Protein AF-A0A3D5AMB7-F1 (afdb_monomer_lite)

pLDDT: mean 84.85, std 15.67, range [50.88, 98.69]

Radius of gyration: 27.6 Å; chains: 1; bounding box: 42×32×82 Å

Secondary structure (DSSP, 8-state):
--HHHHHHHHHHHHHHHHHHHT----------SPPP--TTSHHHHHHHH-TT-TTHHHHHHHTTTS--PPP--S--TTTHHHHH--

Foldseek 3Di:
DPPVVVVVVVVVVVVVVVCVVPDDPDDDDDDDDDADADCPDPLNVVLVVCVPPPCSVVCCVPPVVDRDDDDPPDPDVPCVVVVVVD

Structure (mmCIF, N/CA/C/O backbone):
data_AF-A0A3D5AMB7-F1
#
_entry.id   AF-A0A3D5AMB7-F1
#
loop_
_atom_site.group_PDB
_atom_site.id
_atom_site.type_symbol
_atom_site.label_atom_id
_atom_site.label_alt_id
_atom_site.label_comp_id
_atom_site.label_asym_id
_atom_site.label_entity_id
_atom_site.label_seq_id
_atom_site.pdbx_PDB_ins_code
_atom_site.Cartn_x
_atom_site.Cartn_y
_atom_site.Cartn_z
_atom_site.occupancy
_atom_site.B_iso_or_equiv
_atom_site.auth_seq_id
_atom_site.auth_comp_id
_atom_site.auth_asym_id
_atom_site.auth_atom_id
_atom_site.pdbx_PDB_model_num
ATOM 1 N N . MET A 1 1 ? 22.398 -6.381 -68.708 1.00 52.56 1 MET A N 1
ATOM 2 C CA . MET A 1 1 ? 21.388 -5.799 -67.794 1.00 52.56 1 MET A CA 1
ATOM 3 C C . MET A 1 1 ? 20.784 -6.807 -66.798 1.00 52.56 1 MET A C 1
ATOM 5 O O . MET A 1 1 ? 20.043 -6.394 -65.926 1.00 52.56 1 MET A O 1
ATOM 9 N N . SER A 1 2 ? 21.133 -8.102 -66.847 1.00 58.47 2 SER A N 1
ATOM 10 C CA . SER A 1 2 ? 20.525 -9.155 -66.009 1.00 58.47 2 SER A CA 1
ATOM 11 C C . SER A 1 2 ? 21.196 -9.385 -64.644 1.00 58.47 2 SER A C 1
ATOM 13 O O . SER A 1 2 ? 20.514 -9.591 -63.649 1.00 58.47 2 SER A O 1
ATOM 15 N N . LYS A 1 3 ? 22.529 -9.296 -64.549 1.00 50.88 3 LYS A N 1
ATOM 16 C CA . LYS A 1 3 ? 23.276 -9.667 -63.323 1.00 50.88 3 LYS A CA 1
ATOM 17 C C . LYS A 1 3 ? 23.103 -8.696 -62.142 1.00 50.88 3 LYS A C 1
ATOM 19 O O . LYS A 1 3 ? 23.217 -9.103 -60.993 1.00 50.88 3 LYS A O 1
ATOM 24 N N . ARG A 1 4 ? 22.813 -7.418 -62.418 1.00 53.38 4 ARG A N 1
ATOM 25 C CA . ARG A 1 4 ? 22.645 -6.371 -61.389 1.00 53.38 4 ARG A CA 1
ATOM 26 C C . ARG A 1 4 ? 21.285 -6.441 -60.687 1.00 53.38 4 ARG A C 1
ATOM 28 O O . ARG A 1 4 ? 21.205 -6.134 -59.508 1.00 53.38 4 ARG A O 1
ATOM 35 N N . ILE A 1 5 ? 20.248 -6.894 -61.391 1.00 56.28 5 ILE A N 1
ATOM 36 C CA . ILE A 1 5 ? 18.890 -7.049 -60.847 1.00 56.28 5 ILE A CA 1
ATOM 37 C C . ILE A 1 5 ? 18.829 -8.265 -59.909 1.00 56.28 5 ILE A C 1
ATOM 39 O O . ILE A 1 5 ? 18.252 -8.186 -58.829 1.00 56.28 5 ILE A O 1
ATOM 43 N N . LEU A 1 6 ? 19.522 -9.351 -60.270 1.00 51.69 6 LEU A N 1
ATOM 44 C CA . LEU A 1 6 ? 19.685 -10.538 -59.423 1.00 51.69 6 LEU A CA 1
ATOM 45 C C . LEU A 1 6 ? 20.423 -10.235 -58.107 1.00 51.69 6 LEU A C 1
ATOM 47 O O . LEU A 1 6 ? 20.037 -10.751 -57.067 1.00 51.69 6 LEU A O 1
ATOM 51 N N . ALA A 1 7 ? 21.438 -9.365 -58.124 1.00 53.16 7 ALA A N 1
ATOM 52 C CA . ALA A 1 7 ? 22.179 -9.001 -56.913 1.00 53.16 7 ALA A CA 1
ATOM 53 C C . ALA A 1 7 ? 21.342 -8.179 -55.909 1.00 53.16 7 ALA A C 1
ATOM 55 O O . ALA A 1 7 ? 21.463 -8.381 -54.704 1.00 53.16 7 ALA A O 1
ATOM 56 N N . VAL A 1 8 ? 20.470 -7.284 -56.390 1.00 58.28 8 VAL A N 1
ATOM 57 C CA . VAL A 1 8 ? 19.606 -6.444 -55.534 1.00 58.28 8 VAL A CA 1
ATOM 58 C C . VAL A 1 8 ? 18.482 -7.261 -54.888 1.00 58.28 8 VAL A C 1
ATOM 60 O O . VAL A 1 8 ? 18.173 -7.057 -53.715 1.00 58.28 8 VAL A O 1
ATOM 63 N N . ALA A 1 9 ? 17.913 -8.230 -55.613 1.00 57.00 9 ALA A N 1
ATOM 64 C CA . ALA A 1 9 ? 16.894 -9.128 -55.070 1.00 57.00 9 ALA A CA 1
ATOM 65 C C . ALA A 1 9 ? 17.432 -9.987 -53.907 1.00 57.00 9 ALA A C 1
ATOM 67 O O . ALA A 1 9 ? 16.753 -10.151 -52.896 1.00 57.00 9 ALA A O 1
ATOM 68 N N . SER A 1 10 ? 18.675 -10.469 -54.003 1.00 56.72 10 SER A N 1
ATOM 69 C CA . SER A 1 10 ? 19.300 -11.289 -52.956 1.00 56.72 10 SER A CA 1
ATOM 70 C C . SER A 1 10 ? 19.523 -10.528 -51.64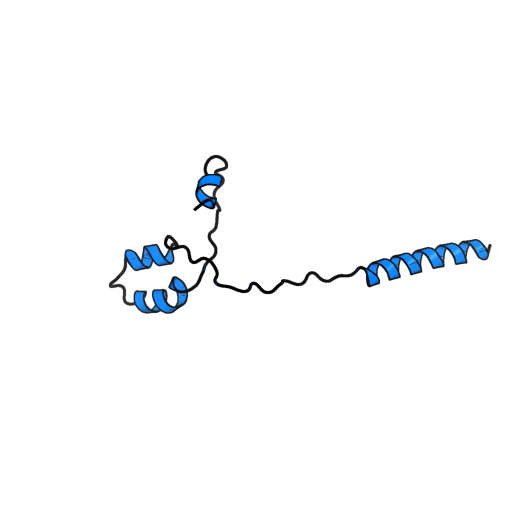4 1.00 56.72 10 SER A C 1
ATOM 72 O O . SER A 1 10 ? 19.327 -11.091 -50.570 1.00 56.72 10 SER A O 1
ATOM 74 N N . VAL A 1 11 ? 19.888 -9.243 -51.711 1.00 60.84 11 VAL A N 1
ATOM 75 C CA . VAL A 1 11 ? 20.121 -8.406 -50.518 1.00 60.84 11 VAL A CA 1
ATOM 76 C C . VAL A 1 11 ? 18.819 -8.129 -49.757 1.00 60.84 11 VAL A C 1
ATOM 78 O O . VAL A 1 11 ? 18.820 -8.140 -48.529 1.00 60.84 11 VAL A O 1
ATOM 81 N N . LEU A 1 12 ? 17.702 -7.943 -50.468 1.00 59.69 12 LEU A N 1
ATOM 82 C CA . LEU A 1 12 ? 16.384 -7.717 -49.859 1.00 59.69 12 LEU A CA 1
ATOM 83 C C . LEU A 1 12 ? 15.801 -8.973 -49.194 1.00 59.69 12 LEU A C 1
ATOM 85 O O . LEU A 1 12 ? 15.124 -8.879 -48.174 1.00 59.69 12 LEU A O 1
ATOM 89 N N . ILE A 1 13 ? 16.073 -10.157 -49.746 1.00 60.59 13 ILE A N 1
ATOM 90 C CA . ILE A 1 13 ? 15.607 -11.425 -49.164 1.00 60.59 13 ILE A CA 1
ATOM 91 C C . ILE A 1 13 ? 16.396 -11.755 -47.887 1.00 60.59 13 ILE A C 1
ATOM 93 O O . ILE A 1 13 ? 15.813 -12.187 -46.894 1.00 60.59 13 ILE A O 1
ATOM 97 N N . LEU A 1 14 ? 17.709 -11.500 -47.880 1.00 62.12 14 LEU A N 1
ATOM 98 C CA . LEU A 1 14 ? 18.569 -11.720 -46.712 1.00 62.12 14 LEU A CA 1
ATOM 99 C C . LEU A 1 14 ? 18.231 -10.787 -45.543 1.00 62.12 14 LEU A C 1
ATOM 101 O O . LEU A 1 14 ? 18.242 -11.226 -44.393 1.00 62.12 14 LEU A O 1
ATOM 105 N N . SER A 1 15 ? 17.894 -9.523 -45.810 1.00 62.94 15 SER A N 1
ATOM 106 C CA . SER A 1 15 ? 17.498 -8.587 -44.755 1.00 62.94 15 SER A CA 1
ATOM 107 C C . SER A 1 15 ? 16.145 -8.955 -44.140 1.00 62.94 15 SER A C 1
ATOM 109 O O . SER A 1 15 ? 16.028 -8.969 -42.918 1.00 62.94 15 SER A O 1
ATOM 111 N N . LEU A 1 16 ? 15.149 -9.344 -44.943 1.00 64.81 16 LEU A N 1
ATOM 112 C CA . LEU A 1 16 ? 13.846 -9.771 -44.423 1.00 64.81 16 LEU A CA 1
ATOM 113 C C . LEU A 1 16 ? 13.946 -11.068 -43.599 1.00 64.81 16 LEU A C 1
ATOM 115 O O . LEU A 1 16 ? 13.343 -11.174 -42.531 1.00 64.81 16 LEU A O 1
ATOM 119 N N . ALA A 1 17 ? 14.755 -12.029 -44.055 1.00 69.56 17 ALA A N 1
ATOM 120 C CA . ALA A 1 17 ? 15.031 -13.255 -43.310 1.00 69.56 17 ALA A CA 1
ATOM 121 C C . ALA A 1 17 ? 15.754 -12.969 -41.984 1.00 69.56 17 ALA A C 1
ATOM 123 O O . ALA A 1 17 ? 15.412 -13.555 -40.961 1.00 69.56 17 ALA A O 1
ATOM 124 N N . GLY A 1 18 ? 16.701 -12.024 -41.971 1.00 72.56 18 GLY A N 1
ATOM 125 C CA . GLY A 1 18 ? 17.380 -11.591 -40.748 1.00 72.56 18 GLY A CA 1
ATOM 126 C C . GLY A 1 18 ? 16.429 -10.968 -39.722 1.00 72.56 18 GLY A C 1
ATOM 127 O O . GLY A 1 18 ? 16.526 -11.275 -38.537 1.00 72.56 18 GLY A O 1
ATOM 128 N N . TRP A 1 19 ? 15.467 -10.156 -40.168 1.00 70.44 19 TRP A N 1
ATOM 129 C CA . TRP A 1 19 ? 14.441 -9.579 -39.293 1.00 70.44 19 TRP A CA 1
ATOM 130 C C . TRP A 1 19 ? 13.489 -10.633 -38.719 1.00 70.44 19 TRP A C 1
ATOM 132 O O . TRP A 1 19 ? 13.163 -10.565 -37.537 1.00 70.44 19 TRP A O 1
ATOM 142 N N . LEU A 1 20 ? 13.080 -11.630 -39.512 1.00 71.06 20 LEU A N 1
ATOM 143 C CA . LEU A 1 20 ? 12.244 -12.728 -39.013 1.00 71.06 20 LEU A CA 1
ATOM 144 C C . LEU A 1 20 ? 12.989 -13.631 -38.021 1.00 71.06 20 LEU A C 1
ATOM 146 O O . LEU A 1 20 ? 12.400 -14.068 -37.038 1.00 71.06 20 LEU A O 1
ATOM 150 N N . LEU A 1 21 ? 14.275 -13.908 -38.260 1.00 78.38 21 LEU A N 1
ATOM 151 C CA . LEU A 1 21 ? 15.081 -14.780 -37.397 1.00 78.38 21 LEU A CA 1
ATOM 152 C C . LEU A 1 21 ? 15.499 -14.109 -36.081 1.00 78.38 21 LEU A C 1
ATO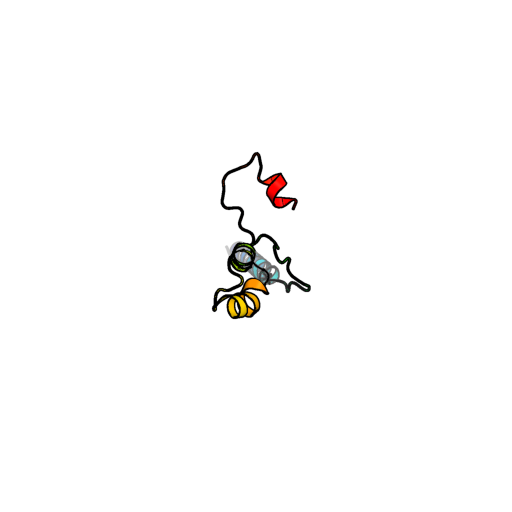M 154 O O . LEU A 1 21 ? 15.762 -14.804 -35.106 1.00 78.38 21 LEU A O 1
ATOM 158 N N . MET A 1 22 ? 15.555 -12.775 -36.044 1.00 77.81 22 MET A N 1
ATOM 159 C CA . MET A 1 22 ? 15.863 -11.991 -34.840 1.00 77.81 22 MET A CA 1
ATOM 160 C C . MET A 1 22 ? 14.607 -11.457 -34.136 1.00 77.81 22 MET A C 1
ATOM 162 O O . MET A 1 22 ? 14.716 -10.754 -33.129 1.00 77.81 22 MET A O 1
ATOM 166 N N . TYR A 1 23 ? 13.411 -11.779 -34.641 1.00 78.88 23 TYR A N 1
ATOM 167 C CA . TYR A 1 23 ? 12.160 -11.413 -33.991 1.00 78.88 23 TYR A CA 1
ATOM 168 C C . TYR A 1 23 ? 11.981 -12.240 -32.714 1.00 78.88 23 TYR A C 1
ATOM 170 O O . TYR A 1 23 ? 11.548 -13.391 -32.747 1.00 78.88 23 TYR A O 1
ATOM 178 N N . SER A 1 24 ? 12.315 -11.637 -31.576 1.00 77.19 24 SER A N 1
ATOM 179 C CA . SER A 1 24 ? 11.975 -12.168 -30.260 1.00 77.19 24 SER A CA 1
ATOM 180 C C . SER A 1 24 ? 10.806 -11.357 -29.703 1.00 77.19 24 SER A C 1
ATOM 182 O O . SER A 1 24 ? 10.976 -10.159 -29.445 1.00 77.19 24 SER A O 1
ATOM 184 N N . PRO A 1 25 ? 9.606 -11.943 -29.548 1.00 78.62 25 PRO A N 1
ATOM 185 C CA . PRO A 1 25 ? 8.507 -11.237 -28.913 1.00 78.62 25 PRO A CA 1
ATOM 186 C C . PRO A 1 25 ? 8.888 -10.922 -27.463 1.00 78.62 25 PRO A C 1
ATOM 188 O O . PRO A 1 25 ? 9.462 -11.754 -26.756 1.00 78.62 25 PRO A O 1
ATOM 191 N N . ALA A 1 26 ? 8.564 -9.715 -27.001 1.00 80.56 26 ALA A N 1
ATOM 192 C CA . ALA A 1 26 ? 8.693 -9.387 -25.590 1.00 80.56 26 ALA A CA 1
ATOM 193 C C . ALA A 1 26 ? 7.753 -10.300 -24.793 1.00 80.56 26 ALA A C 1
ATOM 195 O O . ALA A 1 26 ? 6.533 -10.224 -24.929 1.00 80.56 26 ALA A O 1
ATOM 196 N N . ASN A 1 27 ? 8.327 -11.172 -23.969 1.00 80.75 27 ASN A N 1
ATOM 197 C CA . ASN A 1 27 ? 7.572 -12.000 -23.044 1.00 80.75 27 ASN A CA 1
ATOM 198 C C . ASN A 1 27 ? 7.601 -11.317 -21.678 1.00 80.75 27 ASN A C 1
ATOM 200 O O . ASN A 1 27 ? 8.677 -11.083 -21.124 1.00 80.75 27 ASN A O 1
ATOM 204 N N . ALA A 1 28 ? 6.430 -10.999 -21.126 1.00 77.44 28 ALA A N 1
ATOM 205 C CA . ALA A 1 28 ? 6.336 -10.636 -19.721 1.00 77.44 28 ALA A CA 1
ATOM 206 C C . ALA A 1 28 ? 6.701 -11.884 -18.904 1.00 77.44 28 ALA A C 1
ATOM 208 O O . ALA A 1 28 ? 5.974 -12.876 -18.922 1.00 77.44 28 ALA A O 1
ATOM 209 N N . GLY A 1 29 ? 7.869 -11.871 -18.262 1.00 77.94 29 GLY A N 1
ATOM 210 C CA . GLY A 1 29 ? 8.291 -12.966 -17.394 1.00 77.94 29 GLY A CA 1
ATOM 211 C C . GLY A 1 29 ? 7.341 -13.148 -16.208 1.00 77.94 29 GLY A C 1
ATOM 212 O O . GLY A 1 29 ? 6.578 -12.249 -15.850 1.00 77.94 29 GLY A O 1
ATOM 213 N N . THR A 1 30 ? 7.404 -14.310 -15.566 1.00 77.38 30 THR A N 1
ATOM 214 C CA . THR A 1 30 ? 6.637 -14.577 -14.348 1.00 77.38 30 THR A CA 1
ATOM 215 C C . THR A 1 30 ? 7.418 -14.084 -13.135 1.00 77.38 30 THR A C 1
ATOM 217 O O . THR A 1 30 ? 8.547 -14.511 -12.899 1.00 77.38 30 THR A O 1
ATOM 220 N N . LEU A 1 31 ? 6.817 -13.201 -12.340 1.00 74.75 31 LEU A N 1
ATOM 221 C CA . LEU A 1 31 ? 7.349 -12.834 -11.030 1.00 74.75 31 LEU A CA 1
ATOM 222 C C . LEU A 1 31 ? 7.011 -13.947 -10.033 1.00 74.75 31 LEU A C 1
ATOM 224 O O . LEU A 1 31 ? 5.846 -14.170 -9.712 1.00 74.75 31 LEU A O 1
ATOM 228 N N . SER A 1 32 ? 8.031 -14.660 -9.563 1.00 80.69 32 SER A N 1
ATOM 229 C CA . SER A 1 32 ? 7.913 -15.633 -8.476 1.00 80.69 32 SER A CA 1
ATOM 230 C C . SER A 1 32 ? 8.242 -14.975 -7.135 1.00 80.69 32 SER A C 1
ATOM 232 O O . SER A 1 32 ? 9.281 -14.328 -7.017 1.00 80.69 32 SER A O 1
ATOM 234 N N . GLY A 1 33 ? 7.403 -15.181 -6.119 1.00 85.25 33 GLY A N 1
ATOM 235 C CA . GLY A 1 33 ? 7.612 -14.670 -4.759 1.00 85.25 33 GLY A CA 1
ATOM 236 C C . GLY A 1 33 ? 6.460 -13.798 -4.258 1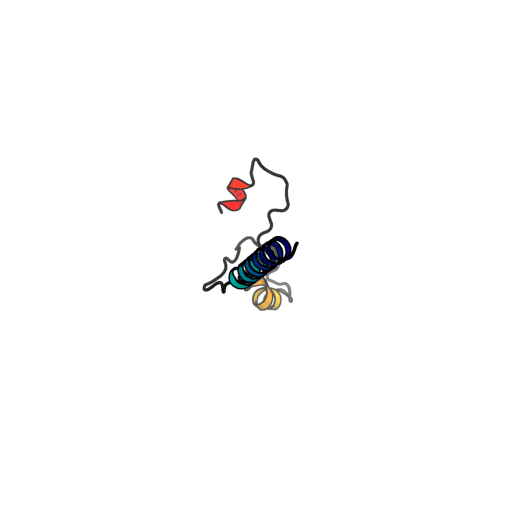.00 85.25 33 GLY A C 1
ATOM 237 O O . GLY A 1 33 ? 5.448 -13.628 -4.935 1.00 85.25 33 GLY A O 1
ATOM 238 N N . SER A 1 34 ? 6.611 -13.262 -3.048 1.00 88.56 34 SER A N 1
ATOM 239 C CA . SER A 1 34 ? 5.634 -12.347 -2.451 1.00 88.56 34 SER A CA 1
ATOM 240 C C . SER A 1 34 ? 5.942 -10.909 -2.850 1.00 88.56 34 SER A C 1
ATOM 242 O O . SER A 1 34 ? 7.068 -10.442 -2.683 1.00 88.56 34 SER A O 1
ATOM 244 N N . PHE A 1 35 ? 4.932 -10.184 -3.323 1.00 91.75 35 PHE A N 1
ATOM 245 C CA . PHE A 1 35 ? 5.044 -8.739 -3.490 1.00 91.75 35 PHE A CA 1
ATOM 246 C C . PHE A 1 35 ? 5.078 -8.036 -2.131 1.00 91.75 35 PHE A C 1
ATOM 248 O O . PHE A 1 35 ? 4.462 -8.484 -1.161 1.00 91.75 35 PHE A O 1
ATOM 255 N N . TYR A 1 36 ? 5.771 -6.902 -2.081 1.00 91.50 36 TYR A N 1
ATOM 256 C CA . TYR A 1 36 ? 5.782 -6.032 -0.913 1.00 91.50 36 TYR A CA 1
ATOM 257 C C . TYR A 1 36 ? 4.384 -5.456 -0.644 1.00 91.50 36 TYR A C 1
ATOM 259 O O . TYR A 1 36 ? 3.739 -4.909 -1.540 1.00 91.50 36 TYR A O 1
ATOM 267 N N . ALA A 1 37 ? 3.925 -5.562 0.603 1.00 93.50 37 ALA A N 1
ATOM 268 C CA . ALA A 1 37 ? 2.678 -4.968 1.065 1.00 93.50 37 ALA A CA 1
ATOM 269 C C . ALA A 1 37 ? 2.989 -3.768 1.967 1.00 93.50 37 ALA A C 1
ATOM 271 O O . ALA A 1 37 ? 3.403 -3.946 3.110 1.00 93.50 37 ALA A O 1
ATOM 272 N N . ASP A 1 38 ? 2.768 -2.554 1.457 1.00 94.56 38 ASP A N 1
ATOM 27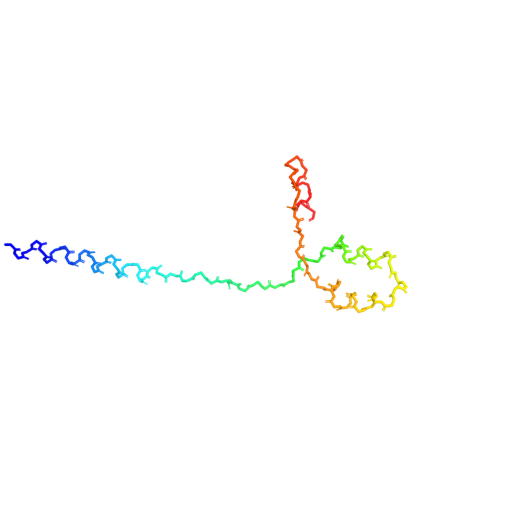3 C CA . ASP A 1 38 ? 3.033 -1.313 2.190 1.00 94.56 38 ASP A CA 1
ATOM 274 C C . ASP A 1 38 ? 2.170 -1.222 3.471 1.00 94.56 38 ASP A C 1
ATOM 276 O O . ASP A 1 38 ? 0.934 -1.086 3.377 1.00 94.56 38 ASP A O 1
ATOM 280 N N . PRO A 1 39 ? 2.785 -1.262 4.675 1.00 93.69 39 PRO A N 1
ATOM 281 C CA . PRO A 1 39 ? 2.060 -1.162 5.939 1.00 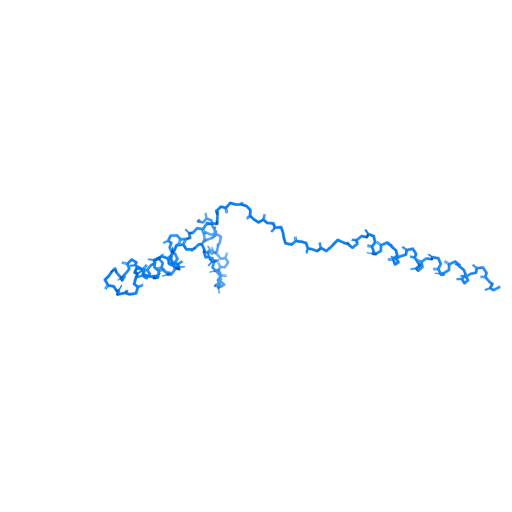93.69 39 PRO A CA 1
ATOM 282 C C . PRO A 1 39 ? 1.409 0.214 6.120 1.00 93.69 39 PRO A C 1
ATOM 284 O O . PRO A 1 39 ? 0.429 0.337 6.852 1.00 93.69 39 PRO A O 1
ATOM 287 N N . ASN A 1 40 ? 1.906 1.228 5.411 1.00 94.19 40 ASN A N 1
ATOM 288 C CA . ASN A 1 40 ? 1.416 2.594 5.451 1.00 94.19 40 ASN A CA 1
ATOM 289 C C . ASN A 1 40 ? 0.453 2.914 4.304 1.00 94.19 40 ASN A C 1
ATOM 291 O O . ASN A 1 40 ? 0.085 4.076 4.160 1.00 94.19 40 ASN A O 1
ATOM 295 N N . SER A 1 41 ? 0.003 1.938 3.507 1.00 96.44 41 SER A N 1
ATOM 296 C CA . SER A 1 41 ? -0.945 2.174 2.407 1.00 96.44 41 SER A CA 1
ATOM 297 C C . SER A 1 41 ? -2.259 2.816 2.877 1.00 96.44 41 SER A C 1
ATOM 299 O O . SER A 1 41 ? -2.697 2.655 4.020 1.00 96.44 41 SER A O 1
ATOM 301 N N . SER A 1 42 ? -2.944 3.530 1.977 1.00 96.69 42 SER A N 1
ATOM 302 C CA . SER A 1 42 ? -4.189 4.243 2.306 1.00 96.69 42 SER A CA 1
ATOM 303 C C . SER A 1 42 ? -5.265 3.334 2.911 1.00 96.69 42 SER A C 1
ATOM 305 O O . SER A 1 42 ? -5.947 3.747 3.847 1.00 96.69 42 SER A O 1
ATOM 307 N N . VAL A 1 43 ? -5.383 2.082 2.448 1.00 98.06 43 VAL A N 1
ATOM 308 C CA . VAL A 1 43 ? -6.332 1.112 3.019 1.00 98.06 43 VAL A CA 1
ATOM 309 C C . VAL A 1 43 ? -5.951 0.698 4.443 1.00 98.06 43 VAL A C 1
ATOM 311 O O . VAL A 1 43 ? -6.831 0.597 5.293 1.00 98.06 43 VAL A O 1
ATOM 314 N N . LYS A 1 44 ? -4.657 0.512 4.745 1.00 97.75 44 LYS A N 1
ATOM 315 C CA . LYS A 1 44 ? -4.191 0.172 6.100 1.00 97.75 44 LYS A CA 1
ATOM 316 C C . LYS A 1 44 ? -4.444 1.318 7.073 1.00 97.75 44 LYS A C 1
ATOM 318 O O . LYS A 1 44 ? -4.965 1.078 8.159 1.00 97.75 44 LYS A O 1
ATOM 323 N N . ARG A 1 45 ? -4.173 2.561 6.656 1.00 98.19 45 ARG A N 1
ATOM 324 C CA . ARG A 1 45 ? -4.487 3.755 7.458 1.00 98.19 45 ARG A CA 1
ATOM 325 C C . ARG A 1 45 ? -5.987 3.897 7.703 1.00 98.19 45 ARG A C 1
ATOM 327 O O . ARG A 1 45 ? -6.395 4.168 8.827 1.00 98.19 45 ARG A O 1
ATOM 334 N N . TRP A 1 46 ? -6.811 3.671 6.677 1.00 98.50 46 TRP A N 1
ATOM 335 C CA . TRP A 1 46 ? -8.263 3.704 6.832 1.00 98.50 46 TRP A CA 1
ATOM 336 C C . TRP A 1 46 ? -8.751 2.626 7.809 1.00 98.50 46 TRP A C 1
ATOM 338 O O . TRP A 1 46 ? -9.515 2.942 8.711 1.00 98.50 46 TRP A O 1
ATOM 348 N N . LEU A 1 47 ? -8.267 1.385 7.703 1.00 98.38 47 LEU A N 1
ATOM 349 C CA . LEU A 1 47 ? -8.638 0.303 8.624 1.00 98.38 47 LEU A CA 1
ATOM 350 C C . LEU A 1 47 ? -8.248 0.610 10.075 1.00 98.38 47 LEU A C 1
ATOM 352 O O . LEU A 1 47 ? -9.055 0.401 10.975 1.00 98.38 47 LEU A O 1
ATOM 356 N N . ALA A 1 48 ? -7.045 1.147 10.298 1.00 98.00 48 ALA A N 1
ATOM 357 C CA . ALA A 1 48 ? -6.586 1.539 11.630 1.00 98.00 48 ALA A CA 1
ATOM 358 C C . ALA A 1 48 ? -7.453 2.653 12.243 1.00 98.00 48 ALA A C 1
ATOM 360 O O . ALA A 1 48 ? -7.734 2.632 13.438 1.00 98.00 48 ALA A O 1
ATOM 361 N N . ALA A 1 49 ? -7.906 3.603 11.423 1.00 98.50 49 ALA A N 1
ATOM 362 C CA . ALA A 1 49 ? -8.768 4.697 11.861 1.00 98.50 49 ALA A CA 1
ATOM 363 C C . ALA A 1 49 ? -10.248 4.297 12.023 1.00 98.50 49 ALA A C 1
ATOM 365 O O . ALA A 1 49 ? -10.998 5.017 12.675 1.00 98.50 49 ALA A O 1
ATOM 366 N N . ASN A 1 50 ? -10.681 3.172 11.438 1.00 98.31 50 ASN A N 1
ATOM 367 C CA . ASN A 1 50 ? -12.091 2.771 11.372 1.00 98.31 50 ASN A CA 1
ATOM 368 C C . ASN A 1 50 ? -12.327 1.321 11.853 1.00 98.31 50 ASN A C 1
ATOM 370 O O . ASN A 1 50 ? -12.926 0.528 11.124 1.00 98.31 50 ASN A O 1
ATOM 374 N N . PRO A 1 51 ? -11.902 0.937 13.074 1.00 96.94 51 PRO A N 1
ATOM 375 C CA . PRO A 1 51 ? -11.985 -0.456 13.528 1.00 96.94 51 PRO A CA 1
ATOM 376 C C . PRO A 1 51 ? -13.424 -0.962 13.719 1.00 96.94 51 PRO A C 1
ATOM 378 O O . PRO A 1 51 ? -13.674 -2.155 13.573 1.00 96.94 51 PRO A O 1
ATOM 381 N N . ASN A 1 52 ? -14.369 -0.063 14.012 1.00 98.12 52 ASN A N 1
ATOM 382 C CA . ASN A 1 52 ? -15.777 -0.401 14.256 1.00 98.12 52 ASN A CA 1
ATOM 383 C C . ASN A 1 52 ? -16.671 -0.203 13.020 1.00 98.12 52 ASN A C 1
ATOM 385 O O . ASN A 1 52 ? -17.889 -0.351 13.110 1.00 98.12 52 ASN A O 1
ATOM 389 N N . ASP A 1 53 ? -16.100 0.163 11.867 1.00 98.62 53 ASP A N 1
ATOM 390 C CA . ASP A 1 53 ? -16.874 0.286 10.635 1.00 98.62 53 ASP A CA 1
ATOM 391 C C . ASP A 1 53 ? -17.272 -1.109 10.138 1.00 98.62 53 ASP A C 1
ATOM 393 O O . ASP A 1 53 ? -16.430 -1.986 9.944 1.00 98.62 53 ASP A O 1
ATOM 397 N N . SER A 1 54 ? -18.567 -1.309 9.890 1.00 98.62 54 SER A N 1
ATOM 398 C CA . SER A 1 54 ? -19.123 -2.581 9.399 1.00 98.62 54 SER A CA 1
ATOM 399 C C . SER A 1 54 ? -18.446 -3.127 8.130 1.00 98.62 54 SER A C 1
ATOM 401 O O . SER A 1 54 ? -18.453 -4.333 7.892 1.00 98.62 54 SER A O 1
ATOM 403 N N . ARG A 1 55 ? -17.830 -2.260 7.317 1.00 98.56 55 ARG A N 1
ATOM 404 C CA . ARG A 1 55 ? -17.126 -2.620 6.079 1.00 98.56 55 ARG A CA 1
ATOM 405 C C . ARG A 1 55 ? -15.693 -3.082 6.334 1.00 98.56 55 ARG A C 1
ATOM 407 O O . ARG A 1 55 ? -15.110 -3.743 5.471 1.00 98.56 55 ARG A O 1
ATOM 414 N N . ALA A 1 56 ? -15.111 -2.746 7.487 1.00 98.69 56 ALA A N 1
ATOM 415 C CA . ALA A 1 56 ? -13.699 -2.971 7.777 1.00 98.69 56 ALA A CA 1
ATOM 416 C C . ALA A 1 56 ? -13.268 -4.444 7.661 1.00 98.69 56 ALA A C 1
ATOM 418 O O . ALA A 1 56 ? -12.250 -4.684 7.008 1.00 98.69 56 ALA A O 1
ATOM 419 N N . PRO A 1 57 ? -14.024 -5.449 8.155 1.00 98.50 57 PRO A N 1
ATOM 420 C CA . PRO A 1 57 ? -13.629 -6.853 8.004 1.00 98.50 57 PRO A CA 1
ATOM 421 C C . PRO A 1 57 ? -13.521 -7.301 6.537 1.00 98.50 57 PRO A C 1
ATOM 423 O O . PRO A 1 57 ? -12.582 -8.007 6.151 1.00 98.50 57 PRO A O 1
ATOM 426 N N . LEU A 1 58 ? -14.452 -6.862 5.684 1.00 98.44 58 LEU A N 1
ATOM 427 C CA . LEU A 1 58 ? -14.444 -7.227 4.267 1.00 98.44 58 LEU A CA 1
ATOM 428 C C . LEU A 1 58 ? -13.337 -6.489 3.503 1.00 98.44 58 LEU A C 1
ATOM 430 O O . LEU A 1 58 ? -12.626 -7.096 2.705 1.00 98.44 58 LEU A O 1
ATOM 434 N N . ILE A 1 59 ? -13.135 -5.200 3.788 1.00 98.50 59 ILE A N 1
ATOM 435 C CA . ILE A 1 59 ? -12.042 -4.414 3.203 1.00 98.50 59 ILE A CA 1
ATOM 436 C C . ILE A 1 59 ? -10.686 -5.003 3.607 1.00 98.50 59 ILE A C 1
ATOM 438 O O . ILE A 1 59 ? -9.826 -5.188 2.748 1.00 98.50 59 ILE A O 1
ATOM 442 N N . ALA A 1 60 ? -10.494 -5.358 4.879 1.00 97.88 60 ALA A N 1
ATOM 443 C CA . ALA A 1 60 ? -9.259 -5.965 5.371 1.00 97.88 60 ALA A CA 1
ATOM 444 C C . ALA A 1 60 ? -8.941 -7.293 4.674 1.00 97.88 60 ALA A C 1
ATOM 446 O O . ALA A 1 60 ? -7.805 -7.499 4.254 1.00 97.88 60 ALA A O 1
ATOM 447 N N . SER A 1 61 ? -9.940 -8.165 4.519 1.00 98.19 61 SER A N 1
ATOM 448 C CA . SER A 1 61 ? -9.759 -9.507 3.948 1.00 98.19 61 SER A CA 1
ATOM 449 C C . SER A 1 61 ? -9.650 -9.543 2.423 1.00 98.19 61 SER A C 1
ATOM 451 O O . SER A 1 61 ? -9.099 -10.499 1.882 1.00 98.19 61 SER A O 1
ATOM 453 N N . ARG A 1 62 ? -10.192 -8.546 1.712 1.00 97.88 62 ARG A N 1
ATOM 454 C CA . ARG A 1 62 ? -10.223 -8.537 0.237 1.00 97.88 62 ARG A CA 1
ATOM 455 C C . ARG A 1 62 ? -9.277 -7.528 -0.398 1.00 97.88 62 ARG A C 1
ATOM 457 O O . ARG A 1 62 ? -8.759 -7.805 -1.472 1.00 97.88 62 ARG A O 1
ATOM 464 N N . ILE A 1 63 ? -9.060 -6.381 0.244 1.00 97.75 63 ILE A N 1
ATOM 465 C CA . ILE A 1 63 ? -8.265 -5.269 -0.298 1.00 97.75 63 ILE A CA 1
ATOM 466 C C . ILE A 1 63 ? -7.000 -5.084 0.539 1.00 97.75 63 ILE A C 1
ATOM 468 O O . ILE A 1 63 ? -5.892 -5.109 0.016 1.00 97.75 63 ILE A O 1
ATOM 472 N N . GLY A 1 64 ? -7.146 -4.957 1.860 1.00 96.69 64 GLY A N 1
ATOM 473 C CA . GLY A 1 64 ? -6.034 -4.735 2.785 1.00 96.69 64 GLY A CA 1
ATOM 474 C C . GLY A 1 64 ? -5.053 -5.907 2.897 1.00 96.69 64 GLY A C 1
ATOM 475 O O . GLY A 1 64 ? -3.947 -5.715 3.402 1.00 96.69 64 GLY A O 1
ATOM 476 N N . SER A 1 65 ? -5.435 -7.105 2.454 1.00 95.75 65 SER A N 1
ATOM 477 C CA . SER A 1 65 ? -4.567 -8.285 2.394 1.00 95.75 65 SER A CA 1
ATOM 478 C C . SER A 1 65 ? -3.737 -8.361 1.111 1.00 95.75 65 SER A C 1
ATOM 480 O O . SER A 1 65 ? -2.842 -9.196 1.031 1.00 95.75 65 SER A O 1
ATOM 482 N N . GLN A 1 66 ? -4.047 -7.543 0.100 1.00 95.62 66 GLN A N 1
ATOM 483 C CA . GLN A 1 66 ? -3.400 -7.602 -1.206 1.00 95.62 66 GLN A CA 1
ATOM 484 C C . GLN A 1 66 ? -2.233 -6.605 -1.273 1.00 95.62 66 GLN A C 1
ATOM 486 O O . GLN A 1 66 ? -2.405 -5.438 -0.893 1.00 95.62 66 GLN A O 1
ATOM 491 N N . PRO A 1 67 ? -1.061 -7.022 -1.783 1.00 95.31 67 PRO A N 1
ATOM 492 C CA . PRO A 1 67 ? -0.012 -6.102 -2.204 1.00 95.31 67 PRO A CA 1
ATOM 493 C C . PRO A 1 67 ? -0.542 -5.106 -3.243 1.00 95.31 67 PRO A C 1
ATOM 495 O O . PRO A 1 67 ? -1.302 -5.472 -4.139 1.00 95.31 67 PRO A O 1
ATOM 498 N N . GLN A 1 68 ? -0.155 -3.839 -3.116 1.00 95.44 68 GLN A N 1
ATOM 499 C CA . GLN A 1 68 ? -0.646 -2.738 -3.948 1.00 95.44 68 GLN A CA 1
ATOM 500 C C . GLN A 1 68 ? 0.519 -1.867 -4.413 1.00 95.44 68 GLN A C 1
ATOM 502 O O . GLN A 1 68 ? 1.533 -1.754 -3.726 1.00 95.44 68 GLN A O 1
ATOM 507 N N . GLY A 1 69 ? 0.360 -1.223 -5.569 1.00 94.56 69 GLY A N 1
ATOM 508 C CA . GLY A 1 69 ? 1.351 -0.275 -6.070 1.00 94.56 69 GLY A CA 1
ATOM 509 C C . GLY A 1 69 ? 1.468 0.958 -5.169 1.00 94.56 69 GLY A C 1
ATOM 510 O O . GLY A 1 69 ? 0.459 1.573 -4.820 1.00 94.56 69 GLY A O 1
ATOM 511 N N . LYS A 1 70 ? 2.704 1.342 -4.836 1.00 94.94 70 LYS A N 1
ATOM 512 C CA . LYS A 1 70 ? 3.035 2.631 -4.214 1.00 94.94 70 LYS A CA 1
ATOM 513 C C . LYS A 1 70 ? 3.370 3.630 -5.320 1.00 94.94 70 LYS A C 1
ATOM 515 O O . LYS A 1 70 ? 4.316 3.423 -6.076 1.00 94.94 70 LYS A O 1
ATOM 520 N N . TRP A 1 71 ? 2.578 4.692 -5.429 1.00 94.88 71 TRP A N 1
ATOM 521 C CA . TRP A 1 71 ? 2.709 5.691 -6.490 1.00 94.88 71 TRP A CA 1
ATOM 522 C C . TRP A 1 71 ? 3.429 6.940 -5.981 1.00 94.88 71 TRP A C 1
ATOM 524 O O . TRP A 1 71 ? 2.990 7.557 -5.013 1.00 94.88 71 TRP A O 1
ATOM 534 N N . PHE A 1 72 ? 4.494 7.340 -6.675 1.00 95.38 72 PHE A N 1
ATOM 535 C CA . PHE A 1 72 ? 5.204 8.602 -6.461 1.00 95.38 72 PHE A CA 1
ATOM 536 C C . PHE A 1 72 ? 4.739 9.598 -7.524 1.00 95.38 72 PHE A C 1
ATOM 538 O O . PHE A 1 72 ? 5.305 9.683 -8.609 1.00 95.38 72 PHE A O 1
ATOM 545 N N . ALA A 1 73 ? 3.631 10.280 -7.238 1.00 96.25 73 ALA A N 1
ATOM 546 C CA . ALA A 1 73 ? 2.931 11.137 -8.199 1.00 96.25 73 ALA A CA 1
ATOM 547 C C . ALA A 1 73 ? 3.168 12.643 -7.971 1.00 96.25 73 ALA A C 1
ATOM 549 O O . ALA A 1 73 ? 2.488 13.474 -8.568 1.00 96.25 73 ALA A O 1
ATOM 550 N N . THR A 1 74 ? 4.120 12.995 -7.105 1.00 96.88 74 THR A N 1
ATOM 551 C CA . THR A 1 74 ? 4.473 14.381 -6.771 1.00 96.88 74 THR A CA 1
ATOM 552 C C . THR A 1 74 ? 5.817 14.736 -7.400 1.00 96.88 74 THR A C 1
ATOM 554 O O . THR A 1 74 ? 6.734 13.922 -7.399 1.00 96.88 74 THR A O 1
ATOM 557 N N . TYR A 1 75 ? 5.963 15.959 -7.918 1.00 97.25 75 TYR A N 1
ATOM 558 C CA . TYR A 1 75 ? 7.266 16.466 -8.353 1.00 97.25 75 TYR A CA 1
ATOM 559 C C . TYR A 1 75 ? 8.051 17.014 -7.154 1.00 97.25 75 TYR A C 1
ATOM 561 O O . TYR A 1 75 ? 7.844 18.146 -6.721 1.00 97.25 75 TYR A O 1
ATOM 569 N N . ASN A 1 76 ? 8.938 16.191 -6.602 1.00 97.06 76 ASN A N 1
ATOM 570 C CA . ASN A 1 76 ? 9.728 16.480 -5.403 1.00 97.06 76 ASN A CA 1
ATOM 571 C C . ASN A 1 76 ? 11.159 15.905 -5.516 1.00 97.06 76 ASN A C 1
ATOM 573 O O . ASN A 1 76 ? 11.559 15.048 -4.724 1.00 97.06 76 ASN A O 1
ATOM 577 N N . PRO A 1 77 ? 11.973 16.376 -6.482 1.00 97.19 77 PRO A N 1
ATOM 578 C CA . PRO A 1 77 ? 13.293 15.799 -6.763 1.00 97.19 77 PRO A CA 1
ATOM 579 C C . PRO A 1 77 ? 14.265 15.850 -5.572 1.00 97.19 77 PRO A C 1
ATOM 581 O O . PRO A 1 77 ? 15.200 15.057 -5.521 1.00 97.19 77 PRO A O 1
ATOM 584 N N . SER A 1 78 ? 14.044 16.749 -4.608 1.00 97.75 78 SER A N 1
ATOM 585 C CA . SER A 1 78 ? 14.845 16.857 -3.385 1.00 97.75 78 SER A CA 1
ATOM 586 C C . SER A 1 78 ? 14.506 15.820 -2.308 1.00 97.75 78 SER A C 1
ATOM 588 O O . SER A 1 78 ? 15.340 15.594 -1.436 1.00 97.75 78 SER A O 1
ATOM 590 N N . THR A 1 79 ? 13.322 15.191 -2.333 1.00 96.50 79 THR A N 1
ATO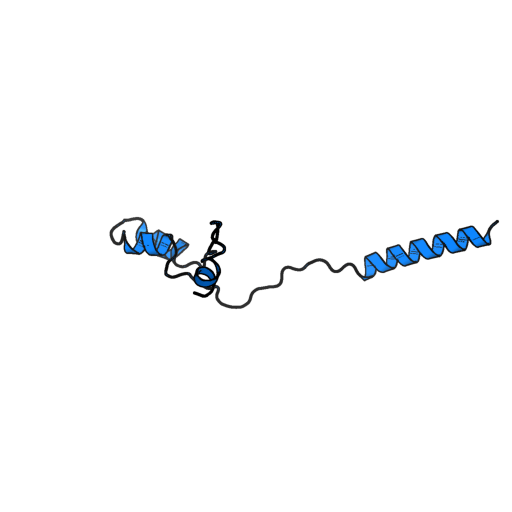M 591 C CA . THR A 1 79 ? 12.884 14.250 -1.278 1.00 96.50 79 THR A CA 1
ATOM 592 C C . THR A 1 79 ? 12.540 12.854 -1.784 1.00 96.50 79 THR A C 1
ATOM 594 O O . THR A 1 79 ? 12.626 11.906 -1.005 1.00 96.50 79 THR A O 1
ATOM 597 N N . VAL A 1 80 ? 12.234 12.684 -3.077 1.00 96.50 80 VAL A N 1
ATOM 598 C CA . VAL A 1 80 ? 11.779 11.401 -3.644 1.00 96.50 80 VAL A CA 1
ATOM 599 C C . VAL A 1 80 ? 12.743 10.237 -3.382 1.00 96.50 80 VAL A C 1
ATOM 601 O O . VAL A 1 80 ? 12.305 9.112 -3.163 1.00 96.50 80 VAL A O 1
ATOM 604 N N . GLN A 1 81 ? 14.055 10.492 -3.326 1.00 96.38 81 GLN A N 1
ATOM 605 C CA . GLN A 1 81 ? 15.051 9.453 -3.031 1.00 96.38 81 GLN A CA 1
ATOM 606 C C . GLN A 1 81 ? 14.849 8.835 -1.638 1.00 96.38 81 GLN A C 1
ATOM 608 O O . GLN A 1 81 ? 14.893 7.614 -1.499 1.00 96.38 81 GLN A O 1
ATOM 613 N N . SER A 1 82 ? 14.560 9.662 -0.627 1.00 95.31 82 SER A N 1
ATOM 614 C CA . SER A 1 82 ? 14.253 9.202 0.735 1.00 95.31 82 SER A CA 1
ATOM 615 C C . SER A 1 82 ? 12.941 8.410 0.768 1.00 95.31 82 SER A C 1
ATOM 617 O O . SER A 1 82 ? 12.853 7.351 1.385 1.00 95.31 82 SER A O 1
ATOM 619 N N . GLU A 1 83 ? 11.933 8.864 0.018 1.00 92.69 83 GLU A N 1
ATOM 620 C CA . GLU A 1 83 ? 10.613 8.225 -0.034 1.00 92.69 83 GLU A CA 1
ATOM 621 C C . GLU A 1 83 ? 10.638 6.837 -0.716 1.00 92.69 83 GLU A C 1
ATOM 623 O O . GLU A 1 83 ? 9.805 5.978 -0.394 1.00 92.69 83 GLU A O 1
ATOM 628 N N . VAL A 1 84 ? 11.581 6.619 -1.645 1.00 94.06 84 VAL A N 1
ATOM 629 C CA . VAL A 1 84 ? 11.819 5.344 -2.350 1.00 94.06 84 VAL A CA 1
ATOM 630 C C . VAL A 1 84 ? 12.695 4.381 -1.544 1.00 94.06 84 VAL A C 1
ATOM 632 O O . VAL A 1 84 ? 12.531 3.175 -1.683 1.00 94.06 84 VAL A O 1
ATOM 635 N N . SER A 1 85 ? 13.601 4.877 -0.695 1.00 89.62 85 SER A N 1
ATOM 636 C CA . SER A 1 85 ? 14.516 4.030 0.095 1.00 89.62 85 SER A CA 1
ATOM 637 C C . SER A 1 85 ? 13.869 3.240 1.244 1.00 89.62 85 SER A C 1
ATOM 639 O O . SER A 1 85 ? 14.557 2.449 1.888 1.00 89.62 85 SER A O 1
ATOM 641 N N . ALA A 1 86 ? 12.582 3.480 1.513 1.00 63.19 86 ALA A N 1
ATOM 642 C CA . ALA A 1 86 ? 11.820 2.900 2.621 1.00 63.19 86 ALA A CA 1
ATOM 643 C C . ALA A 1 86 ? 11.259 1.501 2.327 1.00 63.19 86 ALA A C 1
ATOM 645 O O . ALA A 1 86 ? 10.821 1.266 1.178 1.00 63.19 86 ALA A O 1
#

Sequence (86 aa):
MSKRILAVASVLILSLAGWLLMYSPANAGTLSGSFYADPNSSVKRWLAANPNDSRAPLIASRIGSQPQGKWFATYNPSTVQSEVSA